Protein AF-A0A2E8EB03-F1 (afdb_monomer)

Solvent-accessible surface area (backbone atoms only — not comparable to full-atom values): 4576 Å² total; per-residue (Å²): 118,84,57,88,45,92,93,47,78,54,41,66,57,47,45,36,43,70,74,63,68,43,87,82,88,75,93,76,89,52,66,74,56,51,55,50,25,60,75,68,74,42,89,78,56,50,75,46,70,68,61,62,93,53,86,93,53,93,69,57,78,60,77,73,41,80,45,122

Structure (mmCIF, N/CA/C/O backbone):
data_AF-A0A2E8EB03-F1
#
_entry.id   AF-A0A2E8EB03-F1
#
loop_
_atom_site.group_PDB
_atom_site.id
_atom_site.type_symbol
_atom_site.label_atom_id
_atom_site.label_alt_id
_atom_site.label_comp_id
_atom_site.label_asym_id
_atom_site.label_entity_id
_atom_site.label_seq_id
_atom_site.pdbx_PDB_ins_code
_atom_site.Cartn_x
_atom_site.Cartn_y
_atom_site.Cartn_z
_atom_site.occupancy
_atom_site.B_iso_or_equiv
_atom_site.auth_seq_id
_atom_site.auth_comp_id
_atom_site.auth_asym_id
_atom_site.auth_atom_id
_atom_site.pdbx_PDB_model_num
ATOM 1 N N . MET A 1 1 ? 11.010 -13.088 1.054 1.00 62.91 1 MET A N 1
ATOM 2 C CA . MET A 1 1 ? 10.508 -14.414 0.625 1.00 62.91 1 MET A CA 1
ATOM 3 C C . MET A 1 1 ? 11.295 -14.859 -0.599 1.00 62.91 1 MET A C 1
ATOM 5 O O . MET A 1 1 ? 11.375 -14.057 -1.523 1.00 62.91 1 MET A O 1
ATOM 9 N N . PRO A 1 2 ? 11.897 -16.058 -0.624 1.00 75.69 2 PRO A N 1
ATOM 10 C CA . PRO A 1 2 ? 12.616 -16.527 -1.803 1.00 75.69 2 PRO A CA 1
ATOM 11 C C . PRO A 1 2 ? 11.646 -17.092 -2.848 1.00 75.69 2 PRO A C 1
ATOM 13 O O . PRO A 1 2 ? 10.736 -17.846 -2.516 1.00 75.69 2 PRO A O 1
ATOM 16 N N . SER A 1 3 ? 11.869 -16.740 -4.112 1.00 86.31 3 SER A N 1
ATOM 17 C CA . SER A 1 3 ? 11.154 -17.267 -5.286 1.00 86.31 3 SER A CA 1
ATOM 18 C C . SER A 1 3 ? 11.492 -18.732 -5.581 1.00 86.31 3 SER A C 1
ATOM 20 O O . SER A 1 3 ? 10.765 -19.391 -6.314 1.00 86.31 3 SER A O 1
ATOM 22 N N . GLN A 1 4 ? 12.618 -19.212 -5.035 1.00 87.75 4 GLN A N 1
ATOM 23 C CA . GLN A 1 4 ? 13.277 -20.480 -5.374 1.00 87.75 4 GLN A CA 1
ATOM 24 C C . GLN A 1 4 ? 13.695 -20.596 -6.852 1.00 87.75 4 GLN A C 1
ATOM 26 O O . GLN A 1 4 ? 14.088 -21.670 -7.297 1.00 87.75 4 GLN A O 1
ATOM 31 N N . ILE A 1 5 ? 13.663 -19.487 -7.596 1.00 90.00 5 ILE A N 1
ATOM 32 C CA . ILE A 1 5 ? 14.115 -19.393 -8.982 1.00 90.00 5 ILE A CA 1
ATOM 33 C C . ILE A 1 5 ? 15.363 -18.516 -9.004 1.00 90.00 5 ILE A C 1
ATOM 35 O O . ILE A 1 5 ? 15.369 -17.398 -8.479 1.00 90.00 5 ILE A O 1
ATOM 39 N N . GLU A 1 6 ? 16.428 -19.033 -9.611 1.00 92.25 6 GLU A N 1
ATOM 40 C CA . GLU A 1 6 ? 17.678 -18.299 -9.778 1.00 92.25 6 GLU A CA 1
ATOM 41 C C . GLU A 1 6 ? 17.435 -16.959 -10.497 1.00 92.25 6 GLU A C 1
ATOM 43 O O . GLU A 1 6 ? 16.695 -16.881 -11.476 1.00 92.25 6 GLU A O 1
ATOM 48 N N . GLY A 1 7 ? 18.024 -15.881 -9.973 1.00 89.06 7 GLY A N 1
ATOM 49 C CA . GLY A 1 7 ? 17.888 -14.530 -10.528 1.00 89.06 7 GLY A CA 1
ATOM 50 C C . GLY A 1 7 ? 16.618 -13.762 -10.131 1.00 89.06 7 GLY A C 1
ATOM 51 O O . GLY A 1 7 ? 16.521 -12.577 -10.439 1.00 89.06 7 GLY A O 1
ATOM 52 N N . VAL A 1 8 ? 15.664 -14.365 -9.407 1.00 90.88 8 VAL A N 1
ATOM 53 C CA . VAL A 1 8 ? 14.407 -13.696 -9.016 1.00 90.88 8 VAL A CA 1
ATOM 54 C C . VAL A 1 8 ? 14.427 -13.285 -7.539 1.00 90.88 8 VAL A C 1
ATOM 56 O O . VAL A 1 8 ? 14.134 -14.092 -6.655 1.00 90.88 8 VAL A O 1
ATOM 59 N N . GLY A 1 9 ? 14.739 -12.012 -7.269 1.00 91.00 9 GLY A N 1
ATOM 60 C CA . GLY A 1 9 ? 14.924 -11.483 -5.906 1.00 91.00 9 GLY A CA 1
ATOM 61 C C . GLY A 1 9 ? 13.659 -10.990 -5.186 1.00 91.00 9 GLY A C 1
ATOM 62 O O . GLY A 1 9 ? 13.573 -11.105 -3.966 1.00 91.00 9 GLY A O 1
ATOM 63 N N . LEU A 1 10 ? 12.665 -10.470 -5.916 1.00 93.62 10 LEU A N 1
ATOM 64 C CA . LEU A 1 10 ? 11.442 -9.878 -5.348 1.00 93.62 10 LEU A CA 1
ATOM 65 C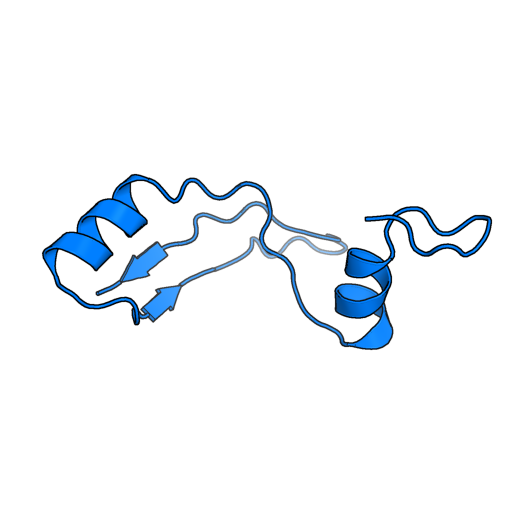 C . LEU A 1 10 ? 10.180 -10.554 -5.913 1.00 93.62 10 LEU A C 1
ATOM 67 O O . LEU A 1 10 ? 9.396 -9.914 -6.613 1.00 93.62 10 LEU A O 1
ATOM 71 N N . PRO A 1 11 ? 9.962 -11.853 -5.634 1.00 93.88 11 PRO A N 1
ATOM 72 C CA . PRO A 1 11 ? 8.868 -12.613 -6.245 1.00 93.88 11 PRO A CA 1
ATOM 73 C C . PRO A 1 11 ? 7.492 -12.001 -5.997 1.00 93.88 11 PRO A C 1
ATOM 75 O O . PRO A 1 11 ? 6.670 -11.978 -6.905 1.00 93.88 11 PRO A O 1
ATOM 78 N N . VAL A 1 12 ? 7.252 -11.481 -4.787 1.00 93.88 12 VAL A N 1
ATOM 79 C CA . VAL A 1 12 ? 5.968 -10.858 -4.444 1.00 93.88 12 VAL A CA 1
ATOM 80 C C . VAL A 1 12 ? 5.753 -9.591 -5.264 1.00 93.88 12 VAL A C 1
ATOM 82 O O . VAL A 1 12 ? 4.699 -9.467 -5.866 1.00 93.88 12 VAL A O 1
ATOM 85 N N . HIS A 1 13 ? 6.758 -8.712 -5.375 1.00 95.00 13 HIS A N 1
ATOM 86 C CA . HIS A 1 13 ? 6.633 -7.477 -6.160 1.00 95.00 13 HIS A CA 1
ATOM 87 C C . HIS A 1 13 ? 6.401 -7.773 -7.643 1.00 95.00 13 HIS A C 1
ATOM 89 O O . HIS A 1 13 ? 5.580 -7.127 -8.282 1.00 95.00 13 HIS A O 1
ATOM 95 N N . LEU A 1 14 ? 7.111 -8.760 -8.197 1.00 94.62 14 LEU A N 1
ATOM 96 C CA . LEU A 1 14 ? 6.946 -9.147 -9.597 1.00 94.62 14 LEU A CA 1
ATOM 97 C C . LEU A 1 14 ? 5.551 -9.718 -9.860 1.00 94.62 14 LEU A C 1
ATOM 99 O O . LEU A 1 14 ? 4.916 -9.348 -10.843 1.00 94.62 14 LEU A O 1
ATOM 103 N N . LEU A 1 15 ? 5.055 -10.586 -8.978 1.00 93.75 15 LEU A N 1
ATOM 104 C CA . LEU A 1 15 ? 3.701 -11.114 -9.101 1.00 93.75 15 LEU A CA 1
ATOM 105 C C . LEU A 1 15 ? 2.662 -9.990 -9.000 1.00 93.75 15 LEU A C 1
ATOM 107 O O . LEU A 1 15 ? 1.820 -9.865 -9.883 1.00 93.75 15 LEU A O 1
ATOM 111 N N . THR A 1 16 ? 2.715 -9.170 -7.951 1.00 96.19 16 THR A N 1
ATOM 112 C CA . THR A 1 16 ? 1.678 -8.166 -7.695 1.00 96.19 16 THR A CA 1
ATOM 113 C C . THR A 1 16 ? 1.723 -7.036 -8.716 1.00 96.19 16 THR A C 1
ATOM 115 O O . THR A 1 16 ? 0.721 -6.789 -9.376 1.00 96.19 16 THR A O 1
ATOM 118 N N . ILE A 1 17 ? 2.875 -6.395 -8.918 1.00 96.38 17 ILE A N 1
ATOM 119 C CA . ILE A 1 17 ? 2.986 -5.215 -9.786 1.00 96.38 17 ILE A CA 1
ATOM 120 C C . ILE A 1 17 ? 2.916 -5.628 -11.258 1.00 96.38 17 ILE A C 1
ATOM 122 O O . ILE A 1 17 ? 2.108 -5.095 -12.012 1.00 96.38 17 ILE A O 1
ATOM 126 N N . VAL A 1 18 ? 3.750 -6.585 -11.684 1.00 95.31 18 VAL A N 1
ATOM 127 C CA . VAL A 1 18 ? 3.921 -6.887 -13.116 1.00 95.31 18 VAL A CA 1
ATOM 128 C C . VAL A 1 18 ? 2.843 -7.835 -13.628 1.00 95.31 18 VAL A C 1
ATOM 130 O O . VAL A 1 18 ? 2.250 -7.575 -14.670 1.00 95.31 18 VAL A O 1
ATOM 133 N N . ALA A 1 19 ? 2.596 -8.944 -12.927 1.00 96.56 19 ALA A N 1
ATOM 134 C CA . ALA A 1 19 ? 1.660 -9.955 -13.417 1.00 96.56 19 ALA A CA 1
ATOM 135 C C . ALA A 1 19 ? 0.194 -9.620 -13.099 1.00 96.56 19 ALA A C 1
ATOM 137 O O . ALA A 1 19 ? -0.685 -9.972 -13.884 1.00 96.56 19 ALA A O 1
ATOM 138 N N . MET A 1 20 ? -0.079 -8.961 -11.967 1.00 97.88 20 MET A N 1
ATOM 139 C CA . MET A 1 20 ? -1.446 -8.666 -11.518 1.00 97.88 20 MET A CA 1
ATOM 140 C C . MET A 1 20 ? -1.859 -7.196 -11.664 1.00 97.88 20 MET A C 1
ATOM 142 O O . MET A 1 20 ? -3.053 -6.917 -11.586 1.00 97.88 20 MET A O 1
ATOM 146 N N . GLY A 1 21 ? -0.923 -6.264 -11.875 1.00 96.94 21 GLY A N 1
ATOM 147 C CA . GLY A 1 21 ? -1.233 -4.831 -11.943 1.00 96.94 21 GLY A CA 1
ATOM 148 C C . GLY A 1 21 ? -1.721 -4.243 -10.614 1.00 96.94 21 GLY A C 1
ATOM 149 O O . GLY A 1 21 ? -2.550 -3.340 -10.611 1.00 96.94 21 GLY A O 1
ATOM 150 N N . VAL A 1 22 ? -1.264 -4.796 -9.489 1.00 97.12 22 VAL A N 1
ATOM 151 C CA . VAL A 1 22 ? -1.629 -4.376 -8.131 1.00 97.12 22 VAL A CA 1
ATOM 152 C C . VAL A 1 22 ? -0.598 -3.386 -7.598 1.00 97.12 22 VAL A C 1
ATOM 154 O O . VAL A 1 22 ? 0.591 -3.708 -7.513 1.00 97.12 22 VAL A O 1
ATOM 157 N N . ASP A 1 23 ? -1.077 -2.219 -7.175 1.00 94.12 23 ASP A N 1
ATOM 158 C CA . ASP A 1 23 ? -0.275 -1.216 -6.474 1.00 94.12 23 ASP A CA 1
ATOM 159 C C . ASP A 1 23 ? 0.081 -1.675 -5.052 1.00 94.12 23 ASP A C 1
ATOM 161 O O . ASP A 1 23 ? -0.712 -2.332 -4.372 1.00 94.12 23 ASP A O 1
ATOM 165 N N . LEU A 1 24 ? 1.275 -1.305 -4.582 1.00 95.38 24 LEU A N 1
ATOM 166 C CA . LEU A 1 24 ? 1.767 -1.640 -3.245 1.00 95.38 24 LEU A CA 1
ATOM 167 C C . LEU A 1 24 ? 1.933 -0.386 -2.382 1.00 95.38 24 LEU A C 1
ATOM 169 O O . LEU A 1 24 ? 2.401 0.651 -2.848 1.00 95.38 24 LEU A O 1
ATOM 173 N N . PHE A 1 25 ? 1.575 -0.513 -1.104 1.00 95.56 25 PHE A N 1
ATOM 174 C CA . PHE A 1 25 ? 1.860 0.476 -0.068 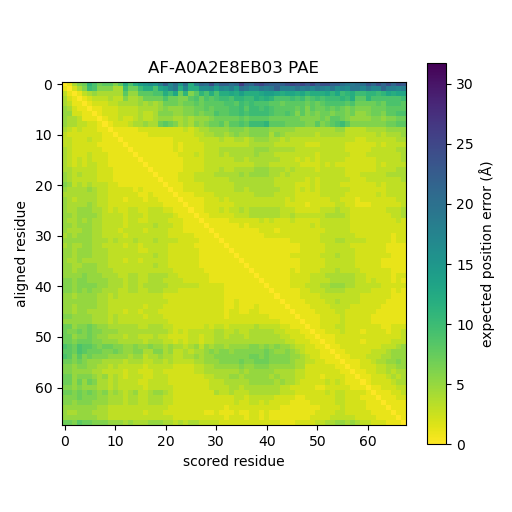1.00 95.56 25 PHE A CA 1
ATOM 175 C C . PHE A 1 25 ? 2.956 -0.085 0.826 1.00 95.56 25 PHE A C 1
ATOM 177 O O . PHE A 1 25 ? 2.740 -1.074 1.526 1.00 95.56 25 PHE A O 1
ATOM 184 N N . ASP A 1 26 ? 4.109 0.572 0.830 1.00 94.19 26 ASP A N 1
ATOM 185 C CA . ASP A 1 26 ? 5.228 0.215 1.691 1.00 94.19 26 ASP A CA 1
ATOM 186 C C . ASP A 1 26 ? 5.356 1.204 2.852 1.00 94.19 26 ASP A C 1
ATOM 188 O O . ASP A 1 26 ? 5.015 2.383 2.734 1.00 94.19 26 ASP A O 1
ATOM 192 N N . ASN A 1 27 ? 5.877 0.720 3.980 1.00 94.81 27 ASN A N 1
ATOM 193 C CA . ASN A 1 27 ? 6.336 1.552 5.096 1.00 94.81 27 ASN A CA 1
ATOM 194 C C . ASN A 1 27 ? 5.277 2.511 5.683 1.00 94.81 27 ASN A C 1
ATOM 196 O O . ASN A 1 27 ? 5.571 3.667 5.989 1.00 94.81 27 ASN A O 1
ATOM 200 N N . GLN A 1 28 ? 4.036 2.042 5.817 1.00 95.38 28 GLN A N 1
ATOM 201 C CA . GLN A 1 28 ? 2.984 2.793 6.503 1.00 95.38 28 GLN A CA 1
ATOM 202 C C . GLN A 1 28 ? 3.162 2.688 8.024 1.00 95.38 28 GLN A C 1
ATOM 204 O O . GLN A 1 28 ? 3.477 1.611 8.532 1.00 95.38 28 GLN A O 1
ATOM 209 N N . ASP A 1 29 ? 2.917 3.782 8.745 1.00 96.25 29 ASP A N 1
ATOM 210 C CA . ASP A 1 29 ? 2.746 3.746 10.199 1.00 96.25 29 ASP A CA 1
ATOM 211 C C . ASP A 1 29 ? 1.288 3.388 10.515 1.00 96.25 29 ASP A C 1
ATOM 213 O O . ASP A 1 29 ? 0.358 4.105 10.140 1.00 96.25 29 ASP A O 1
ATOM 217 N N . LEU A 1 30 ? 1.092 2.240 11.161 1.00 97.62 30 LEU A N 1
ATOM 218 C CA . LEU A 1 30 ? -0.225 1.661 11.417 1.00 97.62 30 LEU A CA 1
ATOM 219 C C . LEU A 1 30 ? -0.580 1.620 12.909 1.00 97.62 30 LEU A C 1
ATOM 221 O O . LEU A 1 30 ? -1.633 1.082 13.248 1.00 97.62 30 LEU A O 1
ATOM 225 N N . GLU A 1 31 ? 0.248 2.173 13.803 1.00 98.25 31 GLU A N 1
ATOM 226 C CA . GLU A 1 31 ? 0.044 2.050 15.255 1.00 98.25 31 GLU A CA 1
ATOM 227 C C . GLU A 1 31 ? -1.272 2.707 15.697 1.00 98.25 31 GLU A C 1
ATOM 229 O O . GLU A 1 31 ? -2.176 2.034 16.200 1.00 98.25 31 GLU A O 1
ATOM 234 N N . ALA A 1 32 ? -1.448 3.999 15.402 1.00 98.00 32 ALA A N 1
ATOM 235 C CA . ALA A 1 32 ? -2.662 4.741 15.758 1.00 98.00 32 ALA A CA 1
ATOM 236 C C . ALA A 1 32 ? -3.932 4.183 15.081 1.00 98.00 32 ALA A C 1
ATOM 238 O O . ALA A 1 32 ? -5.036 4.233 15.643 1.00 98.00 32 ALA A O 1
ATOM 239 N N . LEU A 1 33 ? -3.782 3.634 13.870 1.00 98.19 33 LEU A N 1
ATOM 240 C CA . LEU A 1 33 ? -4.864 2.970 13.148 1.00 98.19 33 LEU A CA 1
ATOM 241 C C . LEU A 1 33 ? -5.304 1.696 13.876 1.00 98.19 33 LEU A C 1
ATOM 243 O O . LEU A 1 33 ? -6.499 1.514 14.115 1.00 98.19 33 LEU A O 1
ATOM 247 N N . ALA A 1 34 ? -4.352 0.838 14.244 1.00 98.56 34 ALA A N 1
ATOM 248 C CA . ALA A 1 34 ? -4.620 -0.417 14.935 1.00 98.56 34 ALA A CA 1
ATOM 249 C C . ALA A 1 34 ? -5.286 -0.179 16.300 1.00 98.56 34 ALA A C 1
ATOM 251 O O . ALA A 1 34 ? -6.280 -0.834 16.618 1.00 98.56 34 ALA A O 1
ATOM 252 N N . GLU A 1 35 ? -4.804 0.800 17.074 1.00 98.62 35 GLU A N 1
ATOM 253 C CA . GLU A 1 35 ? -5.415 1.194 18.350 1.00 98.62 35 GLU A CA 1
ATOM 254 C C . GLU A 1 35 ? -6.868 1.657 18.176 1.00 98.62 35 GLU A C 1
ATOM 256 O O . GLU A 1 35 ? -7.765 1.250 18.922 1.00 98.62 35 GLU A O 1
ATOM 261 N N . THR A 1 36 ? -7.126 2.486 17.160 1.00 98.62 36 THR A N 1
ATOM 262 C CA . THR A 1 36 ? -8.470 3.000 16.872 1.00 98.62 36 THR A CA 1
ATOM 263 C C . THR A 1 36 ? -9.414 1.894 16.404 1.00 98.62 36 THR A C 1
ATOM 265 O O . THR A 1 36 ? -10.531 1.800 16.921 1.00 98.62 36 THR A O 1
ATOM 268 N N . ALA A 1 37 ? -8.969 1.034 15.486 1.00 98.75 37 ALA A N 1
ATOM 269 C CA . ALA A 1 37 ? -9.745 -0.098 14.984 1.00 98.75 37 ALA A CA 1
ATOM 270 C C . ALA A 1 37 ? -10.128 -1.069 16.111 1.00 98.75 37 ALA A C 1
ATOM 272 O O . ALA A 1 37 ? -11.294 -1.459 16.231 1.00 98.75 37 ALA A O 1
ATOM 273 N N . ALA A 1 38 ? -9.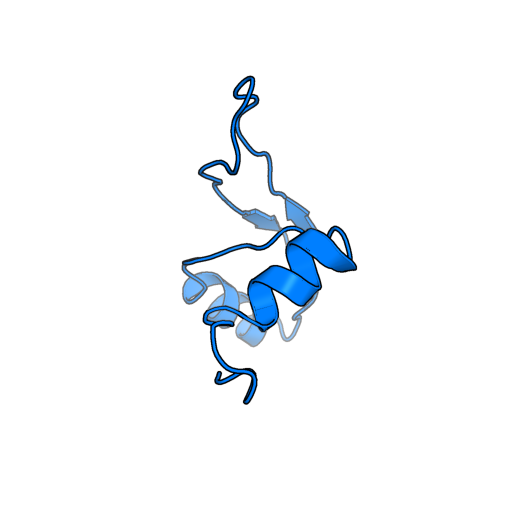174 -1.393 16.991 1.00 98.69 38 ALA A N 1
ATOM 274 C CA . ALA A 1 38 ? -9.406 -2.245 18.152 1.00 98.69 38 ALA A CA 1
ATOM 275 C C . ALA A 1 38 ? -10.406 -1.618 19.137 1.00 98.69 38 ALA A C 1
ATOM 277 O O . ALA A 1 38 ? -11.356 -2.281 19.553 1.00 98.69 38 ALA A O 1
ATOM 278 N N . ARG A 1 39 ? -10.253 -0.326 19.466 1.00 98.75 39 ARG A N 1
ATOM 279 C CA . ARG A 1 39 ? -11.167 0.403 20.366 1.00 98.75 39 ARG A CA 1
ATOM 280 C C . ARG A 1 39 ? -12.601 0.459 19.837 1.00 98.75 39 ARG A C 1
ATOM 282 O O . ARG A 1 39 ? -13.541 0.400 20.625 1.00 98.75 39 ARG A O 1
ATOM 289 N N . LEU A 1 40 ? -12.773 0.612 18.524 1.00 98.62 40 LEU A N 1
ATOM 290 C CA . LEU A 1 40 ? -14.084 0.658 17.871 1.00 98.62 40 LEU A CA 1
ATOM 291 C C . LEU A 1 40 ? -14.656 -0.735 17.563 1.00 98.62 40 LEU A C 1
ATOM 293 O O . LEU A 1 40 ? -15.809 -0.829 17.149 1.00 98.62 40 LEU A O 1
ATOM 297 N N . ASN A 1 41 ? -13.865 -1.799 17.744 1.00 98.38 41 ASN A N 1
ATOM 298 C CA . ASN A 1 41 ? -14.155 -3.147 17.257 1.00 98.38 41 ASN A CA 1
ATOM 299 C C . ASN A 1 41 ? -14.576 -3.158 15.771 1.00 98.38 41 ASN A C 1
ATOM 301 O O . ASN A 1 41 ? -15.528 -3.831 15.375 1.00 98.38 41 ASN A O 1
ATOM 305 N N . ARG A 1 42 ? -13.884 -2.362 14.949 1.00 98.56 42 ARG A N 1
ATOM 306 C CA . ARG A 1 42 ? -14.169 -2.175 13.523 1.00 98.56 42 ARG A CA 1
ATOM 307 C C . ARG A 1 42 ? -12.855 -2.082 12.760 1.00 98.56 42 ARG A C 1
ATOM 309 O O . ARG A 1 42 ? -12.075 -1.174 13.005 1.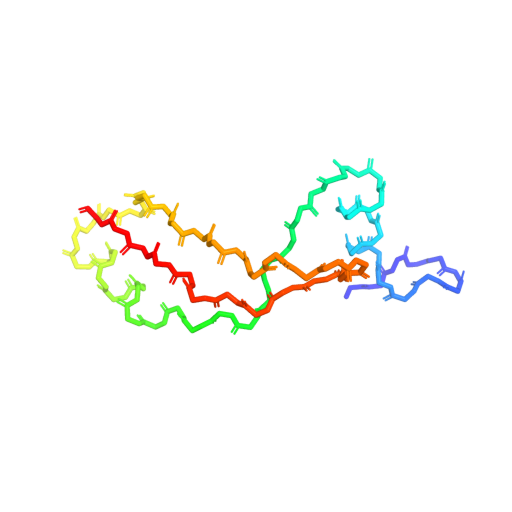00 98.56 42 ARG A O 1
ATOM 316 N N . TRP A 1 43 ? -12.637 -2.996 11.819 1.00 98.25 43 TRP A N 1
ATOM 317 C CA . TRP A 1 43 ? -11.410 -3.064 11.007 1.00 98.25 43 TRP A CA 1
ATOM 318 C C . TRP A 1 43 ? -11.599 -2.562 9.575 1.00 98.25 43 TRP A C 1
ATOM 320 O O . TRP A 1 43 ? -10.637 -2.444 8.824 1.00 98.25 43 TRP A O 1
ATOM 330 N N . GLU A 1 44 ? -12.838 -2.243 9.209 1.00 98.44 44 GLU A N 1
ATOM 331 C CA . GLU A 1 44 ? -13.200 -1.713 7.901 1.00 98.44 44 GLU A CA 1
ATOM 332 C C . GLU A 1 44 ? -13.395 -0.203 7.994 1.00 98.44 44 GLU A C 1
ATOM 334 O O . GLU A 1 44 ? -14.215 0.296 8.769 1.00 98.44 44 GLU A O 1
ATOM 339 N N . PHE A 1 45 ? -12.662 0.534 7.178 1.00 98.31 45 PHE A N 1
ATOM 340 C CA . PHE A 1 45 ? -12.688 1.989 7.118 1.00 98.31 45 PHE A CA 1
ATOM 341 C C . PHE A 1 45 ? -12.473 2.425 5.671 1.00 98.31 45 PHE A C 1
ATOM 343 O O . PHE A 1 45 ? -12.006 1.652 4.833 1.00 98.31 45 PHE A O 1
ATOM 350 N N . MET A 1 46 ? -12.821 3.670 5.363 1.00 98.38 46 MET A N 1
ATOM 351 C CA . MET A 1 46 ? -12.521 4.231 4.056 1.00 98.38 46 MET A CA 1
ATOM 352 C C . MET A 1 46 ? -11.043 4.616 3.998 1.00 98.38 46 MET A C 1
ATOM 354 O O . MET A 1 46 ? -10.591 5.480 4.749 1.00 98.38 46 MET A O 1
ATOM 358 N N . LEU A 1 47 ? -10.298 3.966 3.106 1.00 97.44 47 LEU A N 1
ATOM 359 C CA . LEU A 1 47 ? -8.925 4.332 2.779 1.00 97.44 47 LEU A CA 1
ATOM 360 C C . LEU A 1 47 ? -8.936 5.434 1.718 1.00 97.44 47 LEU A C 1
ATOM 362 O O . LEU A 1 47 ? -9.479 5.246 0.630 1.00 97.44 47 LEU A O 1
ATOM 366 N N . VAL A 1 48 ? -8.304 6.564 2.020 1.00 97.56 48 VAL A N 1
ATOM 367 C CA . VAL A 1 48 ? -8.032 7.621 1.044 1.00 97.56 48 VAL A CA 1
ATOM 368 C C . VAL A 1 48 ? -6.532 7.692 0.818 1.00 97.56 48 VAL A C 1
ATOM 370 O O . VAL A 1 48 ? -5.763 7.963 1.738 1.00 97.56 48 VAL A O 1
ATOM 373 N N . ALA A 1 49 ? -6.123 7.471 -0.425 1.00 95.62 49 ALA A N 1
ATOM 374 C CA . ALA A 1 49 ? -4.742 7.576 -0.858 1.00 95.62 49 ALA A CA 1
ATOM 375 C C . ALA A 1 49 ? -4.694 8.323 -2.192 1.00 95.62 49 ALA A C 1
ATOM 377 O O . ALA A 1 49 ? -5.304 7.902 -3.172 1.00 95.62 49 ALA A O 1
ATOM 378 N N . ALA A 1 50 ? -3.996 9.456 -2.208 1.00 94.75 50 ALA A N 1
ATOM 379 C CA . ALA A 1 50 ? -3.888 10.335 -3.366 1.00 94.75 50 ALA A CA 1
ATOM 380 C C . ALA A 1 50 ? -2.401 10.535 -3.703 1.00 94.75 50 ALA A C 1
ATOM 382 O O . ALA A 1 50 ? -1.757 11.395 -3.094 1.00 94.75 50 ALA A O 1
ATOM 383 N N . PRO A 1 51 ? -1.824 9.723 -4.607 1.00 94.75 51 PRO A N 1
ATOM 384 C CA . PRO A 1 51 ? -0.434 9.886 -5.011 1.00 94.75 51 PRO A CA 1
ATOM 385 C C . PRO A 1 51 ? -0.238 11.219 -5.743 1.00 94.75 51 PRO A C 1
ATOM 387 O O . PRO A 1 51 ? -1.123 11.698 -6.455 1.00 94.75 51 PRO A O 1
ATOM 390 N N . LEU A 1 52 ? 0.948 11.810 -5.606 1.00 95.62 52 LEU A N 1
ATOM 391 C CA . LEU A 1 52 ? 1.352 12.956 -6.419 1.00 95.62 52 LEU A CA 1
ATOM 392 C C . LEU A 1 52 ? 1.394 12.563 -7.901 1.00 95.62 52 LEU A C 1
ATOM 394 O O . LEU A 1 52 ? 1.981 11.537 -8.254 1.00 95.62 52 LEU A O 1
ATOM 398 N N . ALA A 1 53 ? 0.821 13.409 -8.759 1.00 93.25 53 ALA A N 1
ATOM 399 C CA . ALA A 1 53 ? 0.826 13.237 -10.209 1.00 93.25 53 ALA A CA 1
ATOM 400 C C . ALA A 1 53 ? 2.188 13.642 -10.797 1.00 93.25 53 ALA A C 1
ATOM 402 O O . ALA A 1 53 ? 2.369 14.756 -11.286 1.00 93.25 53 ALA A O 1
ATOM 403 N N . VAL A 1 54 ? 3.161 12.737 -10.701 1.00 94.81 54 VAL A N 1
ATOM 404 C CA . VAL A 1 54 ? 4.507 12.924 -11.251 1.00 94.81 54 VAL A CA 1
ATOM 4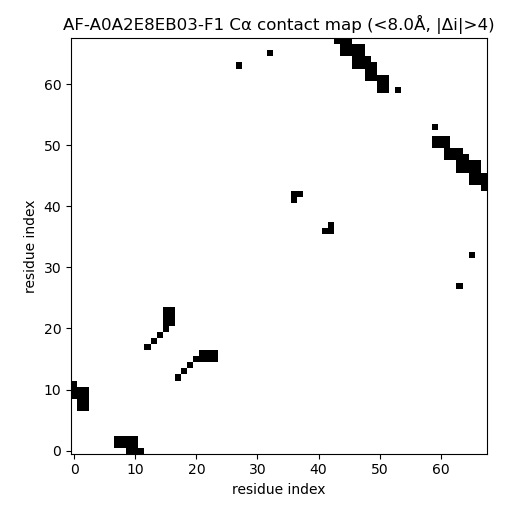05 C C . VAL A 1 54 ? 4.594 12.209 -12.593 1.00 94.81 54 VAL A C 1
ATOM 407 O O . VAL A 1 54 ? 4.490 10.984 -12.658 1.00 94.81 54 VAL A O 1
ATOM 410 N N . GLU A 1 55 ? 4.795 12.966 -13.672 1.00 95.75 55 GLU A N 1
ATOM 411 C CA . GLU A 1 55 ? 5.026 12.381 -14.993 1.00 95.75 55 GLU A CA 1
ATOM 412 C C . GLU A 1 55 ? 6.227 11.430 -14.949 1.00 95.75 55 GLU A C 1
ATOM 414 O O . GLU A 1 55 ? 7.269 11.755 -14.381 1.00 95.75 55 GLU A O 1
ATOM 419 N N . THR A 1 56 ? 6.083 10.243 -15.547 1.00 95.69 56 THR A N 1
ATOM 420 C CA . THR A 1 56 ? 7.091 9.160 -15.552 1.00 95.69 56 THR A CA 1
ATOM 421 C C . THR A 1 56 ? 7.460 8.581 -14.176 1.00 95.69 56 THR A C 1
ATOM 423 O O . TH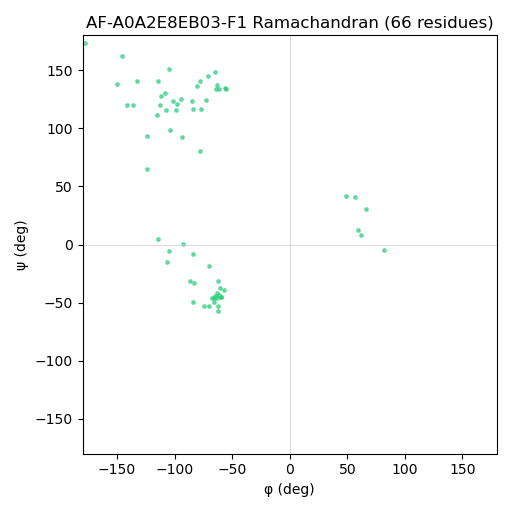R A 1 56 ? 8.370 7.757 -14.085 1.00 95.69 56 THR A O 1
ATOM 426 N N . GLY A 1 57 ? 6.746 8.958 -1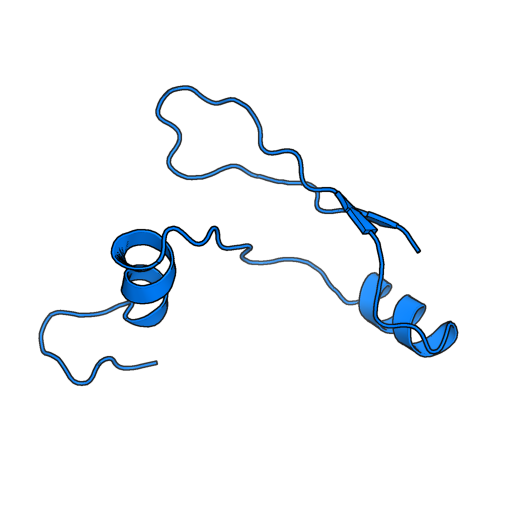3.109 1.00 93.56 57 GLY A N 1
ATOM 427 C CA . GLY A 1 57 ? 6.942 8.397 -11.775 1.00 93.56 57 GLY A CA 1
ATOM 428 C C . GLY A 1 57 ? 6.607 6.904 -11.724 1.00 93.56 57 GLY A C 1
ATOM 429 O O . GLY A 1 57 ? 5.563 6.475 -12.208 1.00 93.56 57 GLY A O 1
ATOM 430 N N . THR A 1 58 ? 7.483 6.110 -11.108 1.00 93.88 58 THR A N 1
ATOM 431 C CA . THR A 1 58 ? 7.278 4.666 -10.872 1.00 93.88 58 THR A CA 1
ATOM 432 C C . THR A 1 58 ? 6.653 4.364 -9.507 1.00 93.88 58 THR A C 1
ATOM 434 O O . THR A 1 58 ? 6.456 3.207 -9.150 1.00 93.88 58 THR A O 1
ATOM 437 N N . GLY A 1 59 ? 6.375 5.410 -8.732 1.00 94.12 59 GLY A N 1
ATOM 438 C CA . GLY A 1 59 ? 5.807 5.381 -7.394 1.00 94.12 59 GLY A CA 1
ATOM 439 C C . GLY A 1 59 ? 5.614 6.810 -6.896 1.00 94.12 59 GLY A C 1
ATOM 440 O O . GLY A 1 59 ? 6.031 7.769 -7.552 1.00 94.12 59 GLY A O 1
ATOM 441 N N . SER A 1 60 ? 4.971 6.968 -5.744 1.00 95.44 60 SER A N 1
ATOM 442 C CA . SER A 1 60 ? 4.698 8.288 -5.182 1.00 95.44 60 SER A CA 1
ATOM 443 C C . SER A 1 60 ? 4.652 8.224 -3.659 1.00 95.44 60 SER A C 1
ATOM 445 O O . SER A 1 60 ? 4.068 7.279 -3.123 1.00 95.44 60 SER A O 1
ATOM 447 N N . PRO A 1 61 ? 5.238 9.196 -2.937 1.00 94.44 61 PRO A N 1
ATOM 448 C CA . PRO A 1 61 ? 4.959 9.327 -1.518 1.00 94.44 61 PRO A CA 1
ATOM 449 C C . PRO A 1 61 ? 3.472 9.641 -1.339 1.00 94.44 61 PRO A C 1
ATOM 451 O O . PRO A 1 61 ? 2.904 10.469 -2.055 1.00 94.44 61 PRO A O 1
ATOM 454 N N . VAL A 1 62 ? 2.842 8.990 -0.368 1.00 94.56 62 VAL A N 1
ATOM 455 C CA . VAL A 1 62 ? 1.425 9.188 -0.069 1.00 94.56 62 VAL A CA 1
ATOM 456 C C . VAL A 1 62 ? 1.228 9.365 1.427 1.00 94.56 62 VAL A C 1
ATOM 458 O O . VAL A 1 62 ? 1.867 8.695 2.234 1.00 94.56 62 VAL A O 1
ATOM 461 N N . ASN A 1 63 ? 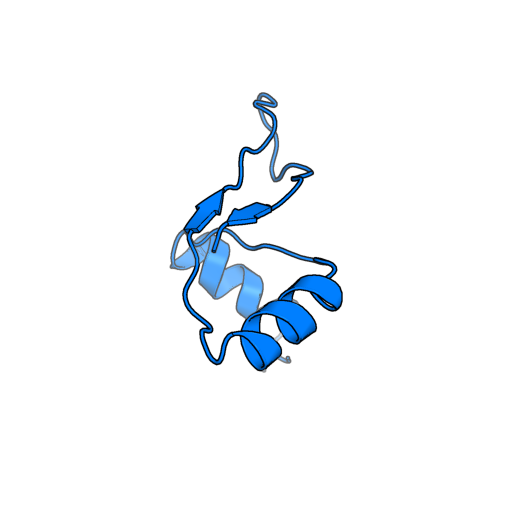0.326 10.273 1.789 1.00 95.12 63 ASN A N 1
ATOM 462 C CA . ASN A 1 63 ? -0.243 10.322 3.127 1.00 95.12 63 ASN A CA 1
ATOM 463 C C . ASN A 1 63 ? -1.546 9.514 3.110 1.00 95.12 63 ASN A C 1
ATOM 465 O O . ASN A 1 63 ? -2.588 10.039 2.713 1.00 95.12 63 ASN A O 1
ATOM 469 N N . ALA A 1 64 ? -1.467 8.224 3.439 1.00 95.88 64 ALA A N 1
ATOM 470 C CA . ALA A 1 64 ? -2.634 7.352 3.481 1.00 95.88 64 ALA A CA 1
ATOM 471 C C . ALA A 1 64 ? -3.502 7.686 4.699 1.00 95.88 64 ALA A C 1
ATOM 473 O O . ALA A 1 64 ? -3.036 7.666 5.837 1.00 95.88 64 ALA A O 1
ATOM 474 N N . LEU A 1 65 ? -4.779 7.976 4.461 1.00 97.25 65 LEU A N 1
ATOM 475 C CA . LEU A 1 65 ? -5.732 8.306 5.513 1.00 97.25 65 LEU A CA 1
ATOM 476 C C . LEU A 1 65 ? -6.725 7.164 5.695 1.00 97.25 65 LEU A C 1
ATOM 478 O O . LEU A 1 65 ? -7.353 6.716 4.736 1.00 97.25 65 LEU A O 1
ATOM 482 N N . ALA A 1 66 ? -6.911 6.748 6.942 1.00 98.06 66 ALA A N 1
ATOM 483 C CA . ALA A 1 66 ? -7.998 5.871 7.346 1.00 98.06 66 ALA A CA 1
ATOM 484 C C . ALA A 1 66 ? -9.138 6.706 7.944 1.00 98.06 66 ALA A C 1
ATOM 486 O O . ALA A 1 66 ? -8.942 7.419 8.930 1.00 98.06 66 ALA A O 1
ATOM 487 N N . ILE A 1 67 ? -10.330 6.617 7.355 1.00 97.75 67 ILE A N 1
ATOM 488 C CA . ILE A 1 67 ? -11.528 7.342 7.790 1.00 97.75 67 ILE A CA 1
ATOM 489 C C . ILE A 1 67 ? -12.570 6.325 8.264 1.00 97.75 67 ILE A C 1
ATOM 491 O O . ILE A 1 67 ? -13.102 5.552 7.464 1.00 97.75 67 ILE A O 1
ATOM 495 N N . PHE A 1 68 ? -12.839 6.316 9.571 1.00 96.81 68 PHE A N 1
ATOM 496 C CA . PHE A 1 68 ? -13.801 5.419 10.219 1.00 96.81 68 PHE A CA 1
ATOM 497 C C . PHE A 1 68 ? -15.242 5.900 10.070 1.00 96.81 68 PHE A C 1
ATOM 499 O O . PHE A 1 68 ? -15.496 7.110 10.233 1.00 96.81 68 PHE A O 1
#

pLDDT: mean 94.82, std 5.3, range [62.91, 98.75]

Nearest PDB structures (foldseek):
  4wuj-assembly3_C  TM=1.769E-01  e=5.906E+00  Trichoderma reesei QM6a
  7y8r-assembly1_M  TM=2.281E-01  e=7.680E+00  Homo sapiens

Foldseek 3Di:
DDPPDPPDDCVPCCCQCPVPVHDDDPDDDCPVVVVVCVVVVHPDFDWDWDFDPDVVDPDGDTDIDTHD

Mean predicted aligned error: 3.58 Å

Radius of gyration: 15.85 Å; Cα contacts (8 Å, |Δi|>4): 55; chains: 1; bounding box: 32×34×36 Å

Secondary structure (DSSP, 8-state):
---SSTT-S-HHHIIIIIIT------S---HHHHHHHHHHT----EEE-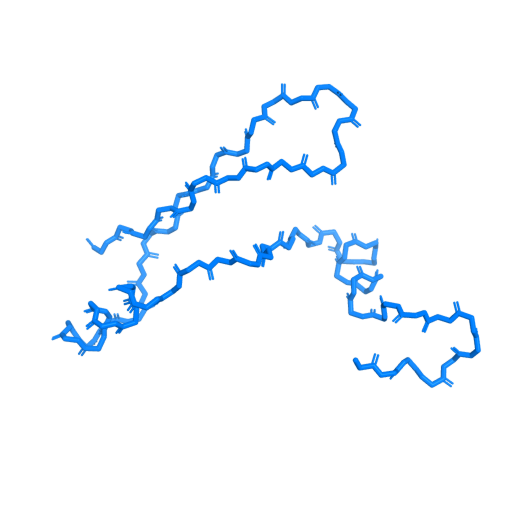-----TT-S------EEE-

Sequence (68 aa):
MPSQIEGVGLPVHLLTIVAMGVDLFDNQDLEALAETAARLNRWEFMLVAAPLAVETGTGSPVNALAIF